Protein AF-A0A183U3B7-F1 (afdb_monomer)

Solvent-accessible surface area (backbone atoms only — not comparable to full-atom values): 4989 Å² total; per-residue (Å²): 137,92,74,83,74,71,81,80,65,67,75,73,75,74,66,64,89,82,71,79,51,70,70,53,51,51,50,53,40,51,54,52,41,54,58,54,67,72,47,98,58,98,77,69,76,83,72,76,89,52,70,69,59,50,50,54,50,51,67,50,60,76,65,74,72,91,66,84,76,85,76,134

Organism: Toxocara canis (NCBI:txid6265)

Secondary structure (DSSP, 8-state):
--SSSSSSSSSTTT----PPPHHHHHHHHHHHHHHHHTS--TT-PPP---HHHHHHHHHHHTT---PPPPP-

Radius of gyration: 18.37 Å; Cα contacts (8 Å, |Δi|>4): 14; chains: 1; bounding box: 41×25×54 Å

Foldseek 3Di:
DPDPPPPPPPVPPPDDLDDDDPVRQVVVQVVVQVVQVPDPDPDRDRDHDDVVVVVVVSVVCVVVPPDDDDDD

Mean predicted aligned error: 10.37 Å

Sequence (72 aa):
MYYAFIFVCRAQIIYGTYWFNDEQKRRIVQIHNHLRASEPASNMQEIVWDDRLAALAHGHVQRCDAWHRSGM

Structure (mmCIF, N/CA/C/O backbone):
data_AF-A0A183U3B7-F1
#
_entry.id   AF-A0A183U3B7-F1
#
loop_
_atom_site.group_PDB
_atom_site.id
_atom_site.type_symbol
_atom_site.label_atom_id
_atom_site.label_alt_id
_atom_site.label_comp_id
_atom_site.label_asym_id
_atom_site.label_entity_id
_atom_site.label_seq_id
_atom_site.pdbx_PDB_ins_code
_atom_site.Cartn_x
_atom_site.Cartn_y
_atom_site.Cartn_z
_atom_site.occupancy
_atom_site.B_iso_or_equiv
_atom_site.auth_seq_id
_atom_site.auth_comp_id
_atom_site.auth_asym_id
_atom_site.auth_atom_id
_atom_site.pdbx_PDB_model_num
ATOM 1 N N . MET A 1 1 ? 26.241 15.569 -37.544 1.00 47.56 1 MET A N 1
ATOM 2 C CA . MET A 1 1 ? 27.035 14.502 -36.905 1.00 47.56 1 MET A CA 1
ATOM 3 C C . MET A 1 1 ? 27.190 14.801 -35.409 1.00 47.56 1 MET A C 1
ATOM 5 O O . MET A 1 1 ? 27.702 15.852 -35.058 1.00 47.56 1 MET A O 1
ATOM 9 N N . TYR A 1 2 ? 26.672 13.885 -34.578 1.00 43.81 2 TYR A N 1
ATOM 10 C CA . TYR A 1 2 ? 27.025 13.566 -33.176 1.00 43.81 2 TYR A CA 1
ATOM 11 C C . TYR A 1 2 ? 26.551 14.350 -31.933 1.00 43.81 2 TYR A C 1
ATOM 13 O O . TYR A 1 2 ? 26.834 13.854 -30.849 1.00 43.81 2 TYR A O 1
ATOM 21 N N . TYR A 1 3 ? 25.778 15.444 -31.988 1.00 49.88 3 TYR A N 1
ATOM 22 C CA . TYR A 1 3 ? 25.448 16.169 -30.730 1.00 49.88 3 TYR A CA 1
ATOM 23 C C . TYR A 1 3 ? 23.970 16.275 -30.323 1.00 49.88 3 TYR A C 1
ATOM 25 O O . TYR A 1 3 ? 23.696 16.613 -29.177 1.00 49.88 3 TYR A O 1
ATOM 33 N N . ALA A 1 4 ? 23.008 15.911 -31.177 1.00 44.50 4 ALA A N 1
ATOM 34 C CA . ALA A 1 4 ? 21.578 16.011 -30.834 1.00 44.50 4 ALA A CA 1
ATOM 35 C C . AL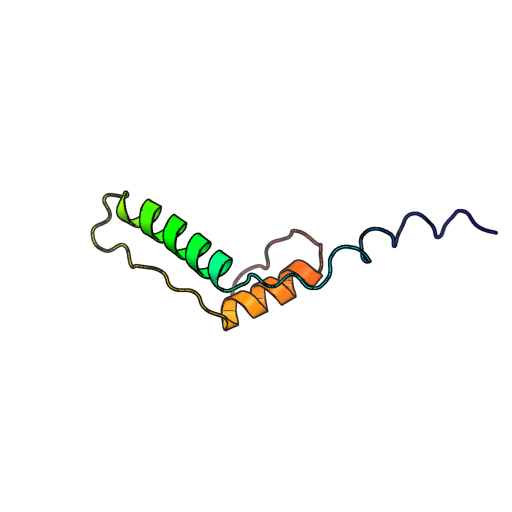A A 1 4 ? 20.971 14.733 -30.210 1.00 44.50 4 ALA A C 1
ATOM 37 O O . ALA A 1 4 ? 19.880 14.779 -29.656 1.00 44.50 4 ALA A O 1
ATOM 38 N N . PHE A 1 5 ? 21.672 13.593 -30.265 1.00 41.22 5 PHE A N 1
ATOM 39 C CA . PHE A 1 5 ? 21.165 12.298 -29.776 1.00 41.22 5 PHE A CA 1
ATOM 40 C C . PHE A 1 5 ? 21.599 11.939 -28.344 1.00 41.22 5 PHE A C 1
ATOM 42 O O . PHE A 1 5 ? 21.143 10.935 -27.804 1.00 41.22 5 PHE A O 1
ATOM 49 N N . ILE A 1 6 ? 22.470 12.731 -27.705 1.00 47.38 6 ILE A N 1
ATOM 50 C CA . ILE A 1 6 ? 23.051 12.365 -26.398 1.00 47.38 6 ILE A CA 1
ATOM 51 C C . ILE A 1 6 ? 22.156 12.768 -25.209 1.00 47.38 6 ILE A C 1
ATOM 53 O O . ILE A 1 6 ? 22.309 12.205 -24.127 1.00 47.38 6 ILE A O 1
ATOM 57 N N . PHE A 1 7 ? 21.179 13.666 -25.389 1.00 49.34 7 PHE A N 1
ATOM 58 C CA . PHE A 1 7 ? 20.412 14.202 -24.254 1.00 49.34 7 PHE A CA 1
ATOM 59 C C . PHE A 1 7 ? 19.080 13.489 -23.952 1.00 49.34 7 PHE A C 1
ATOM 61 O O . PHE A 1 7 ? 18.583 13.602 -22.838 1.00 49.34 7 PHE A O 1
ATOM 68 N N . VAL A 1 8 ? 18.503 12.721 -24.886 1.00 54.50 8 VAL A N 1
ATOM 69 C CA . VAL A 1 8 ? 17.121 12.209 -24.721 1.00 54.50 8 VAL A CA 1
ATOM 70 C C . VAL A 1 8 ? 17.036 10.772 -24.181 1.00 54.50 8 VAL A C 1
ATOM 72 O O . VAL A 1 8 ? 16.021 10.411 -23.603 1.00 54.50 8 VAL A O 1
ATOM 75 N N . CYS A 1 9 ? 18.094 9.954 -24.241 1.00 53.78 9 CYS A N 1
ATOM 76 C CA . CYS A 1 9 ? 17.980 8.525 -23.885 1.00 53.78 9 CYS A CA 1
ATOM 77 C C . CYS A 1 9 ? 19.017 7.999 -22.877 1.00 53.78 9 CYS A C 1
ATOM 79 O O . CYS A 1 9 ? 19.324 6.809 -22.887 1.00 53.78 9 CYS A O 1
ATOM 81 N N . ARG A 1 10 ? 19.546 8.831 -21.964 1.00 48.41 10 ARG A N 1
ATOM 82 C CA . ARG A 1 10 ? 20.302 8.310 -20.797 1.00 48.4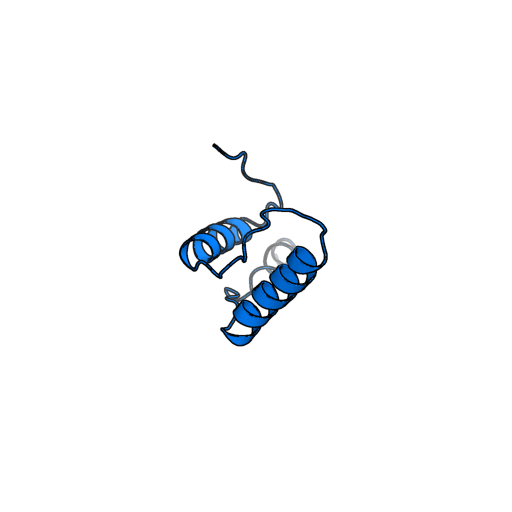1 10 ARG A CA 1
ATOM 83 C C . ARG A 1 10 ? 19.444 8.021 -19.565 1.00 48.41 10 ARG A C 1
ATOM 85 O O . ARG A 1 10 ? 19.881 7.252 -18.717 1.00 48.41 10 ARG A O 1
ATOM 92 N N . ALA A 1 11 ? 18.230 8.565 -19.474 1.00 47.56 11 ALA A N 1
ATOM 93 C CA . ALA A 1 11 ? 17.346 8.292 -18.339 1.00 47.56 11 ALA A CA 1
ATOM 94 C C . ALA A 1 11 ? 16.689 6.902 -18.414 1.00 47.56 11 ALA A C 1
ATOM 96 O O . ALA A 1 11 ? 16.398 6.313 -17.384 1.00 47.56 11 ALA A O 1
ATOM 97 N N . GLN A 1 12 ? 16.496 6.335 -19.610 1.00 49.53 12 GLN A N 1
ATOM 98 C CA . GLN A 1 12 ? 15.703 5.109 -19.769 1.00 49.53 12 GLN A CA 1
ATOM 99 C C . GLN A 1 12 ? 16.495 3.800 -19.592 1.00 49.53 12 GLN A C 1
ATOM 101 O O . GLN A 1 12 ? 15.897 2.733 -19.552 1.00 49.53 12 GLN A O 1
ATOM 106 N N . ILE A 1 13 ? 17.829 3.858 -19.474 1.00 45.44 13 ILE A N 1
ATOM 107 C CA . ILE A 1 13 ? 18.690 2.657 -19.430 1.00 45.44 13 ILE A CA 1
ATOM 108 C C . ILE A 1 13 ? 19.006 2.203 -17.988 1.00 45.44 13 ILE A C 1
ATOM 110 O O . ILE A 1 13 ? 19.376 1.051 -17.786 1.00 45.44 13 ILE A O 1
ATOM 114 N N . ILE A 1 14 ? 18.830 3.056 -16.967 1.00 50.09 14 ILE A N 1
ATOM 115 C CA . ILE A 1 14 ? 19.205 2.722 -15.571 1.00 50.09 14 ILE A CA 1
ATOM 116 C C . ILE A 1 14 ? 18.004 2.274 -14.717 1.00 50.09 14 ILE A C 1
ATOM 118 O O . ILE A 1 14 ? 18.177 1.516 -13.764 1.00 50.09 14 ILE A O 1
ATOM 122 N N . TYR A 1 15 ? 16.774 2.650 -15.072 1.00 52.03 15 TYR A N 1
ATOM 123 C CA . TYR A 1 15 ? 15.575 2.181 -14.371 1.00 52.03 15 TYR A CA 1
ATOM 124 C C . TYR A 1 15 ? 15.063 0.892 -15.013 1.00 52.03 15 TYR A C 1
ATOM 126 O O . TYR A 1 15 ? 14.066 0.887 -15.733 1.00 52.03 15 TYR A O 1
ATOM 134 N N . GLY A 1 16 ? 15.759 -0.218 -14.758 1.00 50.25 16 GLY A N 1
ATOM 135 C CA . GLY A 1 16 ? 15.152 -1.5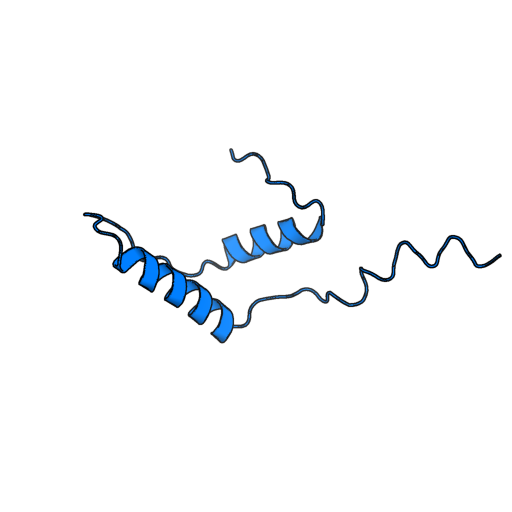36 -14.934 1.00 50.25 16 GLY A CA 1
ATOM 136 C C . GLY A 1 16 ? 13.799 -1.570 -14.219 1.00 50.25 16 GLY A C 1
ATOM 137 O O . GLY A 1 16 ? 13.640 -0.934 -13.177 1.00 50.25 16 GLY A O 1
ATOM 138 N N . THR A 1 17 ? 12.816 -2.261 -14.799 1.00 59.75 17 THR A N 1
ATOM 139 C CA . THR A 1 17 ? 11.465 -2.420 -14.238 1.00 59.75 17 THR A CA 1
ATOM 140 C C . THR A 1 17 ? 11.546 -2.771 -12.754 1.00 59.75 17 THR A C 1
ATOM 142 O O . THR A 1 17 ? 11.901 -3.896 -12.394 1.00 59.75 17 THR A O 1
ATOM 145 N N . TYR A 1 18 ? 11.292 -1.789 -11.893 1.00 73.25 18 TYR A N 1
ATOM 146 C CA . TYR A 1 18 ? 11.505 -1.936 -10.466 1.00 73.25 18 TYR A CA 1
ATOM 147 C C . TYR A 1 18 ? 10.239 -2.485 -9.827 1.00 73.25 18 TYR A C 1
ATOM 149 O O . TYR A 1 18 ? 9.228 -1.790 -9.708 1.00 73.25 18 TYR A O 1
ATOM 157 N N . TRP A 1 19 ? 10.312 -3.745 -9.419 1.00 88.12 19 TRP A N 1
ATOM 158 C CA . TRP A 1 19 ? 9.310 -4.371 -8.575 1.00 88.12 19 TRP A CA 1
ATOM 159 C C . TRP A 1 19 ? 9.812 -4.382 -7.142 1.00 88.12 19 TRP A C 1
ATOM 161 O O . TRP A 1 19 ? 10.956 -4.755 -6.881 1.00 88.12 19 TRP A O 1
ATOM 171 N N . PHE A 1 20 ? 8.942 -4.001 -6.210 1.00 91.69 20 PHE A N 1
ATOM 172 C CA . PHE A 1 20 ? 9.233 -4.196 -4.798 1.00 91.69 20 PHE A CA 1
ATOM 173 C C . PHE A 1 20 ? 9.365 -5.689 -4.512 1.00 91.69 20 PHE A C 1
ATOM 175 O O . PHE A 1 20 ? 8.494 -6.478 -4.887 1.00 91.69 20 PHE A O 1
ATOM 182 N N . ASN A 1 21 ? 10.442 -6.067 -3.832 1.00 94.38 21 ASN A N 1
ATOM 183 C CA . ASN A 1 21 ? 10.574 -7.415 -3.292 1.00 94.38 21 ASN A CA 1
ATOM 184 C C . ASN A 1 21 ? 9.665 -7.601 -2.064 1.00 94.38 21 ASN A C 1
ATOM 186 O O . ASN A 1 21 ? 9.113 -6.636 -1.530 1.00 94.38 21 ASN A O 1
ATOM 190 N N . ASP A 1 22 ? 9.526 -8.837 -1.594 1.00 96.56 22 ASP A N 1
ATOM 191 C CA . ASP A 1 22 ? 8.588 -9.167 -0.514 1.00 96.56 22 ASP A CA 1
ATOM 192 C C . ASP A 1 22 ? 8.894 -8.438 0.797 1.00 96.56 22 ASP A C 1
ATOM 194 O O . ASP A 1 22 ? 7.979 -8.004 1.496 1.00 96.56 22 ASP A O 1
ATOM 198 N N . GLU A 1 23 ? 10.173 -8.214 1.096 1.00 97.44 23 GLU A N 1
ATOM 199 C CA . GLU A 1 23 ? 10.586 -7.462 2.279 1.00 97.44 23 GLU A CA 1
ATOM 200 C C . GLU A 1 23 ? 10.143 -5.995 2.200 1.00 97.44 23 GLU A C 1
ATOM 202 O O . GLU A 1 23 ? 9.651 -5.418 3.171 1.00 97.44 23 GLU A O 1
ATOM 207 N N . GLN A 1 24 ? 10.249 -5.387 1.021 1.00 96.44 24 GLN A N 1
ATOM 208 C CA . GLN A 1 24 ? 9.800 -4.019 0.789 1.00 96.44 24 GLN A CA 1
ATOM 209 C C . GLN A 1 24 ? 8.279 -3.906 0.824 1.00 96.44 24 GLN A 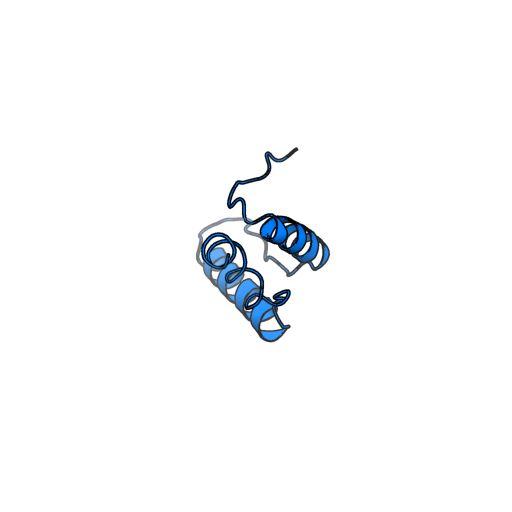C 1
ATOM 211 O O . GLN A 1 24 ? 7.765 -2.995 1.473 1.00 96.44 24 GLN A O 1
ATOM 216 N N . LYS A 1 25 ? 7.559 -4.843 0.194 1.00 97.75 25 LYS A N 1
ATOM 217 C CA . LYS A 1 25 ? 6.091 -4.920 0.266 1.00 97.75 25 LYS A CA 1
ATOM 218 C C . LYS A 1 25 ? 5.632 -4.996 1.722 1.00 97.75 25 LYS A C 1
ATOM 220 O O . LYS A 1 25 ? 4.812 -4.189 2.163 1.00 97.75 25 LYS A O 1
ATOM 225 N N . ARG A 1 26 ? 6.234 -5.909 2.493 1.00 98.06 26 ARG A N 1
ATOM 226 C CA . ARG A 1 26 ? 5.975 -6.094 3.924 1.00 98.06 26 ARG A CA 1
ATOM 227 C C . ARG A 1 26 ? 6.231 -4.809 4.704 1.00 98.06 26 ARG A C 1
ATOM 229 O O . ARG A 1 26 ? 5.380 -4.391 5.482 1.00 98.06 26 ARG A O 1
ATOM 236 N N . ARG A 1 27 ? 7.369 -4.150 4.476 1.00 98.38 27 ARG A N 1
ATOM 237 C CA . ARG A 1 27 ? 7.731 -2.915 5.183 1.00 98.38 27 ARG A CA 1
ATOM 238 C C . ARG A 1 27 ? 6.783 -1.757 4.868 1.00 98.38 27 ARG A C 1
ATOM 240 O O . ARG A 1 27 ? 6.409 -1.028 5.783 1.00 98.38 27 ARG A O 1
ATOM 247 N N . ILE A 1 28 ? 6.368 -1.605 3.609 1.00 97.81 28 ILE A N 1
ATOM 248 C CA . ILE A 1 28 ? 5.393 -0.587 3.196 1.00 97.81 28 ILE A CA 1
ATOM 249 C C . ILE A 1 28 ? 4.076 -0.789 3.949 1.00 97.81 28 ILE A C 1
ATOM 251 O O . ILE A 1 28 ? 3.598 0.151 4.584 1.00 97.81 28 ILE A O 1
ATOM 255 N N . VAL A 1 29 ? 3.521 -2.004 3.932 1.00 98.44 29 VAL A N 1
ATOM 256 C CA . VAL A 1 29 ? 2.265 -2.323 4.633 1.00 98.44 29 VAL A CA 1
ATOM 257 C C . VAL A 1 29 ? 2.397 -2.093 6.138 1.00 98.44 29 VAL A C 1
ATOM 259 O O . VAL A 1 29 ? 1.544 -1.441 6.734 1.00 98.44 29 VAL A O 1
ATOM 262 N N . GLN A 1 30 ? 3.492 -2.551 6.749 1.00 98.38 30 GLN A N 1
ATOM 263 C CA . GLN A 1 30 ? 3.725 -2.384 8.185 1.00 98.38 30 GLN A CA 1
ATOM 264 C C . GLN A 1 30 ? 3.761 -0.922 8.620 1.00 98.38 30 GLN A C 1
ATOM 266 O O . GLN A 1 30 ? 3.135 -0.572 9.617 1.00 98.38 30 GLN A O 1
ATOM 271 N N . ILE A 1 31 ? 4.465 -0.063 7.877 1.00 98.44 31 ILE A N 1
ATOM 272 C CA . ILE A 1 31 ? 4.536 1.368 8.193 1.00 98.44 31 ILE A CA 1
ATOM 273 C C . ILE A 1 31 ? 3.144 2.001 8.100 1.00 98.44 31 ILE A C 1
ATOM 275 O O . ILE A 1 31 ? 2.745 2.733 9.002 1.00 98.44 31 ILE A O 1
ATOM 279 N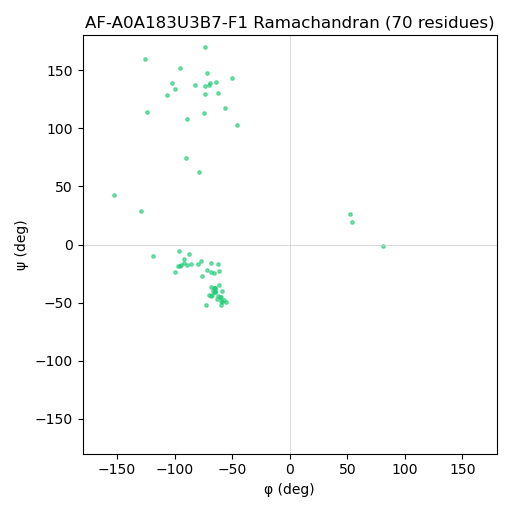 N . HIS A 1 32 ? 2.379 1.689 7.051 1.00 98.50 32 HIS A N 1
ATOM 280 C CA . HIS A 1 32 ? 1.026 2.223 6.899 1.00 98.50 32 HIS A CA 1
ATOM 281 C C . HIS A 1 32 ? 0.099 1.752 8.020 1.00 98.50 32 HIS A C 1
ATOM 283 O O . HIS A 1 32 ? -0.589 2.575 8.612 1.00 98.50 32 HIS A O 1
ATOM 289 N N . ASN A 1 33 ? 0.092 0.457 8.345 1.00 98.50 33 ASN A N 1
ATOM 290 C CA . ASN A 1 33 ? -0.757 -0.075 9.412 1.00 98.50 33 ASN A CA 1
ATOM 291 C C . ASN A 1 33 ? -0.369 0.479 10.786 1.00 98.50 33 ASN A C 1
ATOM 293 O O . ASN A 1 33 ? -1.256 0.806 11.568 1.00 98.50 33 ASN A O 1
ATOM 297 N N . HIS A 1 34 ? 0.926 0.665 11.056 1.00 98.12 34 HIS A N 1
ATOM 298 C CA . HIS A 1 34 ? 1.388 1.301 12.289 1.00 98.12 34 HIS A CA 1
ATOM 299 C C . HIS A 1 34 ? 0.837 2.727 12.440 1.00 98.12 34 HIS A C 1
ATOM 301 O O . HIS A 1 34 ? 0.264 3.052 13.476 1.00 98.12 34 HIS A O 1
ATOM 307 N N . LEU A 1 35 ? 0.949 3.547 11.389 1.00 98.31 35 LEU A N 1
ATOM 308 C CA . LEU A 1 35 ? 0.440 4.922 11.394 1.00 98.31 35 LEU A CA 1
ATOM 309 C C . LEU A 1 35 ? -1.095 4.978 11.427 1.00 98.31 35 LEU A C 1
ATOM 311 O O . LEU A 1 35 ? -1.677 5.825 12.090 1.00 98.31 35 LEU A O 1
ATOM 315 N N . ARG A 1 36 ? -1.784 4.058 10.747 1.00 98.00 36 ARG A N 1
ATOM 316 C CA . ARG A 1 36 ? -3.254 3.976 10.785 1.00 98.00 36 ARG A CA 1
ATOM 317 C C . ARG A 1 36 ? -3.772 3.603 12.170 1.00 98.00 36 ARG A C 1
ATOM 319 O O . ARG A 1 36 ? -4.805 4.120 12.579 1.00 98.00 36 ARG A O 1
ATOM 326 N N . ALA A 1 37 ? -3.066 2.722 12.876 1.00 97.31 37 ALA A N 1
ATOM 327 C CA . ALA A 1 37 ? -3.424 2.295 14.224 1.00 97.31 37 ALA A CA 1
ATOM 328 C C . ALA A 1 37 ? -3.180 3.380 15.286 1.00 97.31 37 ALA A C 1
ATOM 330 O O . ALA A 1 37 ? -3.794 3.323 16.348 1.00 97.31 37 ALA A O 1
ATOM 331 N N . SER A 1 38 ? -2.303 4.358 15.022 1.00 96.50 38 SER A N 1
ATOM 332 C CA . SER A 1 38 ? -2.095 5.488 15.937 1.00 96.50 38 SER A CA 1
ATOM 333 C C . SER A 1 38 ? -3.194 6.549 15.865 1.00 96.50 38 SER A C 1
ATOM 335 O O . SER A 1 38 ? -3.281 7.387 16.759 1.00 96.50 38 SER A O 1
ATOM 337 N N . GLU A 1 39 ? -4.036 6.520 14.831 1.00 95.88 39 GLU A N 1
ATOM 338 C CA . GLU A 1 39 ? -5.140 7.466 14.686 1.00 95.88 39 GLU A CA 1
ATOM 339 C C . GLU A 1 39 ?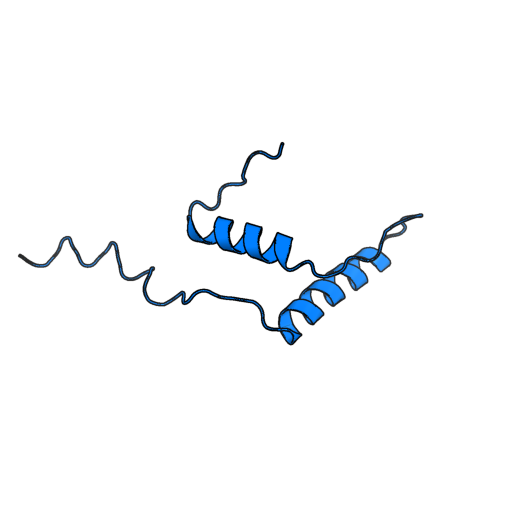 -6.367 7.029 15.508 1.00 95.88 39 GLU A C 1
ATOM 341 O O . GLU A 1 39 ? -6.744 5.854 15.475 1.00 95.88 39 GLU A O 1
ATOM 346 N N . PRO A 1 40 ? -7.057 7.952 16.209 1.00 94.44 40 PRO A N 1
ATOM 347 C CA . PRO A 1 40 ? -8.232 7.646 17.026 1.00 94.44 40 PRO A CA 1
ATOM 348 C C . PRO A 1 40 ? -9.493 7.476 16.161 1.00 94.44 40 PRO A C 1
ATOM 350 O O . PRO A 1 40 ? -10.460 8.231 16.259 1.00 94.44 40 PRO A O 1
ATOM 353 N N . ALA A 1 41 ? -9.482 6.476 15.285 1.00 96.12 41 ALA A N 1
ATOM 354 C CA . ALA A 1 41 ? -10.570 6.167 14.371 1.00 96.12 41 ALA A CA 1
ATOM 355 C C . ALA A 1 41 ? -11.322 4.904 14.815 1.00 96.12 41 ALA A C 1
ATOM 357 O O . ALA A 1 41 ? -10.734 3.847 15.023 1.00 96.12 41 ALA A O 1
ATOM 358 N N . SER A 1 42 ? -12.650 4.999 14.913 1.00 96.31 42 SER A N 1
ATOM 359 C CA . SER A 1 42 ? -13.517 3.935 15.445 1.00 96.31 42 SER A CA 1
ATOM 360 C C . SER A 1 42 ? -13.613 2.681 14.569 1.00 96.31 42 SER A C 1
ATOM 362 O O . SER A 1 42 ? -14.096 1.654 15.038 1.00 96.31 42 SER A O 1
ATOM 364 N N . ASN A 1 43 ? -13.195 2.758 13.302 1.00 96.56 43 ASN A N 1
ATOM 365 C CA . ASN A 1 43 ? -13.281 1.648 12.351 1.00 96.56 43 ASN A CA 1
ATOM 366 C C . ASN A 1 43 ? -12.203 1.724 11.250 1.00 96.56 43 ASN A C 1
ATOM 368 O O . ASN A 1 43 ? -12.483 1.550 10.062 1.00 96.56 43 ASN A O 1
ATOM 372 N N . MET A 1 44 ? -10.965 2.065 11.617 1.00 98.12 44 MET A N 1
ATOM 373 C CA . MET A 1 44 ? -9.861 2.105 10.655 1.00 98.12 44 MET A CA 1
ATOM 374 C C . MET A 1 44 ? -9.419 0.682 10.303 1.00 98.12 44 MET A C 1
ATOM 376 O O . MET A 1 44 ? -8.883 -0.034 11.141 1.00 98.12 44 MET A O 1
ATOM 380 N N . GLN A 1 45 ? -9.636 0.272 9.054 1.00 97.19 45 GLN A N 1
ATOM 381 C CA . GLN A 1 45 ? -9.275 -1.074 8.603 1.00 97.19 45 GLN A CA 1
ATOM 382 C C . GLN A 1 45 ? -7.758 -1.254 8.469 1.00 97.19 45 GLN A C 1
ATOM 384 O O . GLN A 1 45 ? -7.040 -0.328 8.081 1.00 97.19 45 GLN A O 1
ATOM 389 N N . GLU A 1 46 ? -7.273 -2.462 8.723 1.00 97.06 46 GLU A N 1
ATOM 390 C CA . GLU A 1 46 ? -5.913 -2.853 8.362 1.00 97.06 46 GLU A CA 1
ATOM 391 C C . GLU A 1 46 ? -5.793 -2.978 6.834 1.00 97.06 46 GLU A C 1
ATOM 393 O O . GLU A 1 46 ? -6.696 -3.501 6.180 1.00 97.06 46 GLU A O 1
ATOM 398 N N . ILE A 1 47 ? -4.698 -2.482 6.252 1.00 97.50 47 ILE A N 1
ATOM 399 C CA . ILE A 1 47 ? -4.430 -2.643 4.820 1.00 97.50 47 ILE A CA 1
ATOM 400 C C . ILE A 1 47 ? -3.531 -3.851 4.558 1.00 97.50 47 ILE A C 1
ATOM 402 O O . ILE A 1 47 ? -2.684 -4.211 5.375 1.00 97.50 47 ILE A O 1
ATOM 406 N N . VAL A 1 48 ? -3.685 -4.435 3.373 1.00 97.94 48 VAL A N 1
ATOM 407 C CA . VAL A 1 48 ? -2.864 -5.537 2.861 1.00 97.94 48 VAL A CA 1
ATOM 408 C C . VAL A 1 48 ? -2.282 -5.166 1.501 1.00 97.94 48 VAL A C 1
ATOM 410 O O . VAL A 1 48 ? -2.780 -4.268 0.821 1.00 97.94 48 VAL A O 1
ATOM 413 N N . TRP A 1 49 ? -1.214 -5.851 1.100 1.00 97.94 49 TRP A N 1
ATOM 414 C CA . TRP A 1 49 ? -0.656 -5.691 -0.239 1.00 97.94 49 TRP A CA 1
ATOM 415 C C . TRP A 1 49 ? -1.559 -6.358 -1.288 1.00 97.94 49 TRP A C 1
ATOM 417 O O . TRP A 1 49 ? -1.989 -7.492 -1.092 1.00 97.94 49 TRP A O 1
ATOM 427 N N . ASP A 1 50 ? -1.796 -5.683 -2.416 1.00 97.62 50 ASP A N 1
ATOM 428 C CA . ASP A 1 50 ? -2.529 -6.217 -3.570 1.00 97.62 50 ASP A CA 1
ATOM 429 C C . ASP A 1 50 ? -1.648 -6.118 -4.828 1.00 97.62 50 ASP A C 1
ATOM 431 O O . ASP A 1 50 ? -1.330 -5.026 -5.313 1.00 97.62 50 ASP A O 1
ATOM 435 N N . ASP A 1 51 ? -1.254 -7.270 -5.377 1.00 96.38 51 ASP A N 1
ATOM 436 C CA . ASP A 1 51 ? -0.390 -7.330 -6.560 1.00 96.38 51 ASP A CA 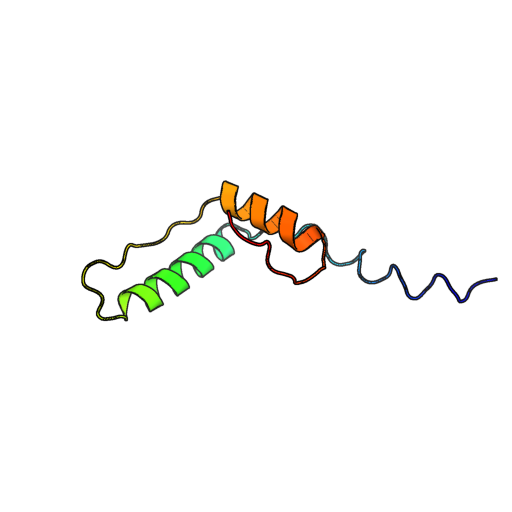1
ATOM 437 C C . ASP A 1 51 ? -1.080 -6.836 -7.847 1.00 96.38 51 ASP A C 1
ATOM 439 O O . ASP A 1 51 ? -0.404 -6.356 -8.761 1.00 96.38 51 ASP A O 1
ATOM 443 N N . ARG A 1 52 ? -2.418 -6.872 -7.932 1.00 96.12 52 ARG A N 1
ATOM 444 C CA . ARG A 1 52 ? -3.165 -6.291 -9.061 1.00 96.12 52 ARG A CA 1
ATOM 445 C C . ARG A 1 52 ? -3.050 -4.771 -9.040 1.00 96.12 52 ARG A C 1
ATOM 447 O O . ARG A 1 52 ? -2.796 -4.162 -10.081 1.00 96.12 52 ARG A O 1
ATOM 454 N N . LEU A 1 53 ? -3.196 -4.155 -7.866 1.00 95.00 53 LEU A N 1
ATOM 455 C CA . LEU A 1 53 ? -2.989 -2.712 -7.700 1.00 95.00 53 LEU A CA 1
ATOM 456 C C . LEU A 1 53 ? -1.529 -2.326 -7.956 1.00 95.00 53 LEU A C 1
ATOM 458 O O . LEU A 1 53 ? -1.273 -1.345 -8.658 1.00 95.00 53 LEU A O 1
ATOM 462 N N . ALA A 1 54 ? -0.574 -3.128 -7.478 1.00 94.56 54 ALA A N 1
ATOM 463 C CA . ALA A 1 54 ? 0.843 -2.923 -7.762 1.00 94.56 54 ALA A CA 1
ATOM 464 C C . ALA A 1 54 ? 1.142 -2.955 -9.270 1.00 94.56 54 ALA A C 1
ATOM 466 O O . ALA A 1 54 ? 1.890 -2.112 -9.764 1.00 94.56 54 ALA A O 1
ATOM 467 N N . ALA A 1 55 ? 0.515 -3.861 -10.028 1.00 92.88 55 ALA A N 1
ATOM 468 C CA . ALA A 1 55 ? 0.666 -3.917 -11.480 1.00 92.88 55 ALA A CA 1
ATOM 469 C C . ALA A 1 55 ? 0.078 -2.688 -12.193 1.00 92.88 55 ALA A C 1
ATOM 471 O O . ALA A 1 55 ? 0.698 -2.153 -13.116 1.00 92.88 55 ALA A O 1
ATOM 472 N N . LEU A 1 56 ? -1.077 -2.185 -11.745 1.00 91.75 56 LEU A N 1
ATOM 473 C CA . LEU A 1 56 ? -1.668 -0.950 -12.276 1.00 91.75 56 LEU A CA 1
ATOM 474 C C . LEU A 1 56 ? -0.807 0.284 -11.981 1.00 91.75 56 LEU A C 1
ATOM 476 O O . LEU A 1 56 ? -0.712 1.180 -12.830 1.00 91.75 56 LEU A O 1
ATOM 480 N N . A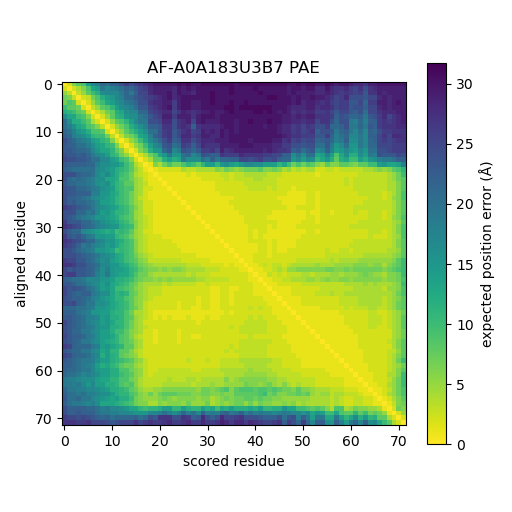LA A 1 57 ? -0.191 0.325 -10.798 1.00 91.12 57 ALA A N 1
ATOM 481 C CA . ALA A 1 57 ? 0.765 1.352 -10.404 1.00 91.12 57 ALA A CA 1
ATOM 482 C C . ALA A 1 57 ? 2.057 1.249 -11.226 1.00 91.12 57 ALA A C 1
ATOM 484 O O . ALA A 1 57 ? 2.516 2.256 -11.760 1.00 91.12 57 ALA A O 1
ATOM 485 N N . HIS A 1 58 ? 2.586 0.040 -11.436 1.00 90.44 58 HIS A N 1
ATOM 486 C CA . HIS A 1 58 ? 3.738 -0.181 -12.306 1.00 90.44 58 HIS A CA 1
ATOM 487 C C . HIS A 1 58 ? 3.445 0.308 -13.732 1.00 90.44 58 HIS A C 1
ATOM 489 O O . HIS A 1 58 ? 4.181 1.126 -14.270 1.00 90.44 58 HIS A O 1
ATOM 495 N N . GLY A 1 59 ? 2.312 -0.084 -14.324 1.00 88.25 59 GLY A N 1
ATOM 496 C CA . GLY A 1 59 ? 1.894 0.418 -15.638 1.00 88.25 59 GLY A CA 1
ATOM 497 C C . GLY A 1 59 ? 1.663 1.935 -15.680 1.00 88.25 59 GLY A C 1
ATOM 498 O O . GLY A 1 59 ? 1.735 2.547 -16.745 1.00 88.25 59 GLY A O 1
ATOM 499 N N . HIS A 1 60 ? 1.392 2.568 -14.535 1.00 86.94 60 HIS A N 1
ATOM 500 C CA . HIS A 1 60 ? 1.300 4.019 -14.437 1.00 86.94 60 HIS A CA 1
ATOM 501 C C . HIS A 1 60 ? 2.669 4.693 -14.528 1.00 86.94 60 HIS A C 1
ATOM 503 O O . HIS A 1 60 ? 2.846 5.578 -15.363 1.00 86.94 60 HIS A O 1
ATOM 509 N N . VAL A 1 61 ? 3.628 4.260 -13.707 1.00 87.81 61 VAL A N 1
ATOM 510 C CA . VAL A 1 61 ? 4.947 4.905 -13.613 1.00 87.81 61 VAL A CA 1
ATOM 511 C C . VAL A 1 61 ? 5.762 4.782 -14.899 1.00 87.81 61 VAL A C 1
ATOM 513 O O . VAL A 1 61 ? 6.569 5.660 -15.179 1.00 87.81 61 VAL A O 1
ATOM 516 N N . GLN A 1 62 ? 5.491 3.771 -15.732 1.00 87.06 62 GLN A N 1
ATOM 517 C CA . GLN A 1 62 ? 6.131 3.613 -17.046 1.00 87.06 62 GLN A CA 1
ATOM 518 C C . GLN A 1 62 ? 5.846 4.766 -18.025 1.00 87.06 62 GLN A C 1
ATOM 520 O O . GLN A 1 62 ? 6.561 4.910 -19.012 1.00 87.06 62 GLN A O 1
ATOM 525 N N . ARG A 1 63 ? 4.821 5.597 -17.783 1.00 85.56 63 ARG A N 1
ATOM 526 C CA . ARG A 1 63 ? 4.558 6.781 -18.618 1.00 85.56 63 ARG A CA 1
ATOM 527 C C . ARG A 1 63 ? 5.445 7.976 -18.283 1.00 85.56 63 ARG A C 1
ATOM 529 O O . ARG A 1 63 ? 5.521 8.890 -19.095 1.00 85.56 63 ARG A O 1
ATOM 536 N N . CYS A 1 64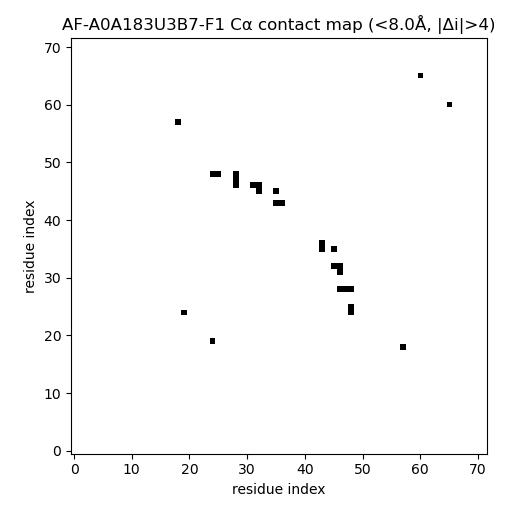 ? 6.090 7.979 -17.114 1.00 86.06 64 CYS A N 1
ATOM 537 C CA . CYS A 1 64 ? 6.984 9.053 -16.666 1.00 86.06 64 CYS A CA 1
ATOM 538 C C . CYS A 1 64 ? 6.367 10.467 -16.734 1.00 86.06 64 CYS A C 1
ATOM 540 O O . CYS A 1 64 ? 7.090 11.449 -16.869 1.00 86.06 64 CYS A O 1
ATOM 542 N N . ASP A 1 65 ? 5.038 10.574 -16.651 1.00 86.25 65 ASP A N 1
ATOM 543 C CA . ASP A 1 65 ? 4.299 11.832 -16.792 1.00 86.25 65 ASP A CA 1
ATOM 544 C C . ASP A 1 65 ? 4.066 12.526 -15.436 1.00 86.25 65 ASP A C 1
ATOM 546 O O . ASP A 1 65 ? 3.794 13.720 -15.399 1.00 86.25 65 ASP A O 1
ATOM 550 N N . ALA A 1 66 ? 4.238 11.791 -14.328 1.00 84.00 66 ALA A N 1
ATOM 551 C CA . ALA A 1 66 ? 4.028 12.234 -12.946 1.00 84.00 66 ALA A CA 1
ATOM 552 C C . ALA A 1 66 ? 2.634 12.842 -12.681 1.00 84.00 66 ALA A C 1
ATOM 554 O O . ALA A 1 66 ? 2.434 13.525 -11.676 1.00 84.00 66 ALA A O 1
ATOM 555 N N . TRP A 1 67 ? 1.660 12.565 -13.551 1.00 88.44 67 TRP A N 1
ATOM 556 C CA . TRP A 1 67 ? 0.298 13.077 -13.446 1.00 88.44 67 TRP A CA 1
ATOM 557 C C . TRP A 1 67 ? -0.640 12.008 -12.907 1.00 88.44 67 TRP A C 1
ATOM 559 O O . TRP A 1 67 ? -0.605 10.855 -13.331 1.00 88.44 67 TRP A O 1
ATOM 569 N N . HIS A 1 68 ? -1.552 12.390 -12.015 1.00 87.31 68 HIS A N 1
ATOM 570 C CA . HIS A 1 68 ? -2.612 11.488 -11.580 1.00 87.31 68 HIS A CA 1
ATOM 571 C C . HIS A 1 68 ? -3.531 11.126 -12.751 1.00 87.31 68 HIS A C 1
ATOM 573 O O . HIS A 1 68 ? -3.915 11.979 -13.551 1.00 87.31 68 HIS A O 1
ATOM 579 N N . ARG A 1 69 ? -3.946 9.857 -12.821 1.00 76.56 69 ARG A N 1
ATOM 580 C CA . ARG A 1 69 ? -5.103 9.498 -13.646 1.00 76.56 69 ARG A CA 1
ATOM 581 C C . ARG A 1 69 ? -6.350 9.993 -12.924 1.00 76.56 69 ARG A C 1
ATOM 583 O O . ARG A 1 69 ? -6.514 9.698 -11.743 1.00 76.56 69 ARG A O 1
ATOM 590 N N . SER A 1 70 ? -7.213 10.721 -13.623 1.00 75.12 70 SER A N 1
ATOM 591 C CA . SER A 1 70 ? -8.565 11.008 -13.147 1.00 75.12 70 SER A CA 1
ATOM 592 C C . SER A 1 70 ? -9.256 9.669 -12.869 1.00 75.12 70 SER A C 1
ATOM 594 O O . SER A 1 70 ? -9.345 8.829 -13.766 1.00 75.12 70 SER A O 1
ATOM 596 N N . GLY A 1 71 ? -9.633 9.421 -11.615 1.00 61.88 71 GLY A N 1
ATOM 597 C CA . GLY A 1 71 ? -10.348 8.206 -11.230 1.00 61.88 71 GLY A CA 1
ATOM 598 C C . GLY A 1 71 ? -11.762 8.215 -11.809 1.00 61.88 71 GLY A C 1
ATOM 599 O O . GLY A 1 71 ? -12.399 9.268 -11.826 1.00 61.88 71 GLY A O 1
ATOM 600 N N . MET A 1 72 ? -12.212 7.059 -12.304 1.00 38.91 72 MET A N 1
ATOM 601 C CA . MET A 1 72 ? -13.644 6.752 -12.399 1.00 38.91 72 MET A CA 1
ATOM 602 C C . MET A 1 72 ? -14.232 6.636 -10.995 1.00 38.91 72 MET A C 1
ATOM 604 O O . MET A 1 72 ? -13.500 6.123 -10.116 1.00 38.91 72 MET A O 1
#

pLDDT: mean 81.62, std 20.3, range [38.91, 98.5]

InterPro domains:
  IPR014044 CAP domain [PF00188] (30-68)
  IPR035940 CAP superfamily [G3DSA:3.40.33.10] (7-71)
  IPR035940 CAP superfamily [SSF55797] (2-69)